Protein AF-A0A4Q1HMB8-F1 (afdb_monomer)

Radius of gyration: 15.94 Å; Cα contacts (8 Å, |Δi|>4): 137; chains: 1; bounding box: 33×17×48 Å

Structure (mmCIF, N/CA/C/O backbone):
data_AF-A0A4Q1HMB8-F1
#
_entry.id   AF-A0A4Q1HMB8-F1
#
loop_
_atom_site.group_PDB
_atom_site.id
_atom_site.type_symbol
_atom_site.label_atom_id
_atom_site.label_alt_id
_atom_site.label_comp_id
_atom_site.label_asym_id
_atom_site.label_entity_id
_atom_site.label_seq_id
_atom_site.pdbx_PDB_ins_code
_atom_site.Cartn_x
_atom_site.Cartn_y
_atom_site.Cartn_z
_atom_site.occupancy
_atom_site.B_iso_or_equiv
_atom_site.auth_seq_id
_atom_site.auth_comp_id
_atom_site.auth_asym_id
_atom_site.auth_atom_id
_atom_site.pdbx_PDB_model_num
ATOM 1 N N . MET A 1 1 ? 10.326 7.677 -30.735 1.00 58.12 1 MET A N 1
ATOM 2 C CA . MET A 1 1 ? 9.826 8.340 -29.512 1.00 58.12 1 MET A CA 1
ATOM 3 C C . MET A 1 1 ? 10.344 7.574 -28.310 1.00 58.12 1 MET A C 1
ATOM 5 O O . MET A 1 1 ? 10.190 6.356 -28.330 1.00 58.12 1 MET A O 1
ATOM 9 N N . PRO A 1 2 ? 10.965 8.240 -27.325 1.00 63.81 2 PRO A N 1
ATOM 10 C CA . PRO A 1 2 ? 11.521 7.565 -26.155 1.00 63.81 2 PRO A CA 1
ATOM 11 C C . PRO A 1 2 ? 10.410 6.892 -25.340 1.00 63.81 2 PRO A C 1
ATOM 13 O O . PRO A 1 2 ? 9.425 7.530 -24.964 1.00 63.81 2 PRO A O 1
ATOM 16 N N . ARG A 1 3 ? 10.549 5.588 -25.078 1.00 89.19 3 ARG A N 1
ATOM 17 C CA . ARG A 1 3 ? 9.566 4.742 -24.374 1.00 89.19 3 ARG A CA 1
ATOM 1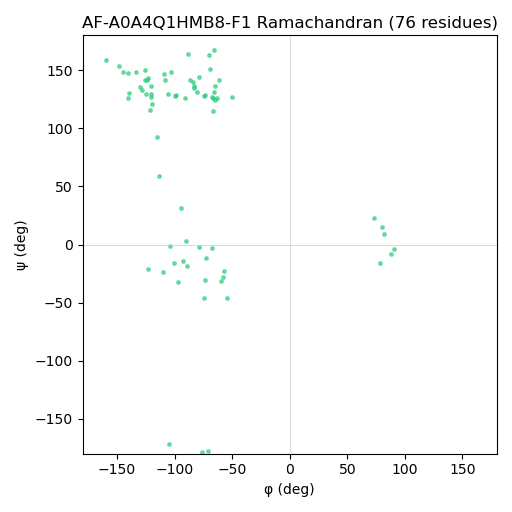8 C C . ARG A 1 3 ? 9.852 4.624 -22.874 1.00 89.19 3 ARG A C 1
ATOM 20 O O . ARG A 1 3 ? 9.540 3.606 -22.256 1.00 89.19 3 ARG A O 1
ATOM 27 N N . LEU A 1 4 ? 10.423 5.665 -22.266 1.00 93.69 4 LEU A N 1
ATOM 28 C CA . LEU A 1 4 ? 10.805 5.661 -20.849 1.00 93.69 4 LEU A CA 1
ATOM 29 C C . LEU A 1 4 ? 9.622 5.300 -19.932 1.00 93.69 4 LEU A C 1
ATOM 31 O O . LEU A 1 4 ? 9.754 4.411 -19.093 1.00 93.69 4 LEU A O 1
ATOM 35 N N . CYS A 1 5 ? 8.457 5.909 -20.169 1.00 94.38 5 CYS A N 1
ATOM 36 C CA . CYS A 1 5 ? 7.231 5.713 -19.384 1.00 94.38 5 CYS A CA 1
ATOM 37 C C . CYS A 1 5 ? 6.328 4.577 -19.906 1.00 94.38 5 CYS A C 1
ATOM 39 O O . CYS A 1 5 ? 5.222 4.365 -19.405 1.00 94.38 5 CYS A O 1
ATOM 41 N N . ALA A 1 6 ? 6.744 3.850 -20.949 1.00 94.44 6 ALA A N 1
ATOM 42 C CA . ALA A 1 6 ? 5.943 2.747 -21.466 1.00 94.44 6 ALA A CA 1
ATOM 43 C C . ALA A 1 6 ? 5.875 1.621 -20.422 1.00 94.44 6 ALA A C 1
ATOM 45 O O . ALA A 1 6 ? 6.909 1.135 -19.946 1.00 94.44 6 ALA A O 1
ATOM 46 N N . GLY A 1 7 ? 4.651 1.213 -20.076 1.00 94.50 7 GLY A N 1
ATOM 47 C CA . GLY A 1 7 ? 4.404 0.176 -19.074 1.00 94.50 7 GLY A CA 1
ATOM 48 C C . GLY A 1 7 ? 4.644 0.619 -17.627 1.00 94.50 7 GLY A C 1
ATOM 49 O O . GLY A 1 7 ? 4.880 -0.239 -16.784 1.00 94.50 7 GLY A O 1
ATOM 50 N N . THR A 1 8 ? 4.587 1.922 -17.318 1.00 96.75 8 THR A N 1
ATOM 51 C CA . THR A 1 8 ? 4.702 2.435 -15.938 1.00 96.75 8 THR A CA 1
ATOM 52 C C . THR A 1 8 ? 3.402 3.083 -15.430 1.00 96.75 8 THR A C 1
ATOM 54 O O . THR A 1 8 ? 3.396 4.275 -15.111 1.00 96.75 8 THR A O 1
ATOM 57 N N . PRO A 1 9 ? 2.269 2.353 -15.381 1.00 97.75 9 PRO A N 1
ATOM 58 C CA . PRO A 1 9 ? 1.009 2.912 -14.900 1.00 97.75 9 PRO A CA 1
ATOM 59 C C . PRO A 1 9 ? 1.038 3.160 -13.386 1.00 97.75 9 PRO A C 1
ATOM 61 O O . PRO A 1 9 ? 1.827 2.569 -12.650 1.00 97.75 9 PRO A O 1
ATOM 64 N N . LYS A 1 10 ? 0.104 3.979 -12.900 1.00 98.31 10 LYS A N 1
ATOM 65 C CA . LYS A 1 10 ? -0.298 3.968 -11.490 1.00 98.31 10 LYS A CA 1
ATOM 66 C C . LYS A 1 10 ? -1.469 3.001 -11.344 1.00 98.31 10 LYS A C 1
ATOM 68 O O . LYS A 1 10 ? -2.460 3.149 -12.054 1.00 98.31 10 LYS A O 1
ATOM 73 N N . ILE A 1 11 ? -1.362 2.038 -10.434 1.00 98.69 11 ILE A N 1
ATOM 74 C CA . ILE A 1 11 ? -2.420 1.053 -10.180 1.00 98.69 11 ILE A CA 1
ATOM 75 C C . ILE A 1 11 ? -2.858 1.175 -8.725 1.00 98.69 11 ILE A C 1
ATOM 77 O O . ILE A 1 11 ? -2.027 1.093 -7.823 1.00 98.69 11 ILE A O 1
ATOM 81 N N . THR A 1 12 ? -4.158 1.332 -8.500 1.00 98.62 12 THR A N 1
ATOM 82 C CA . THR A 1 12 ? -4.764 1.256 -7.168 1.00 98.62 12 THR A CA 1
ATOM 83 C C . THR A 1 12 ? -5.388 -0.122 -6.988 1.00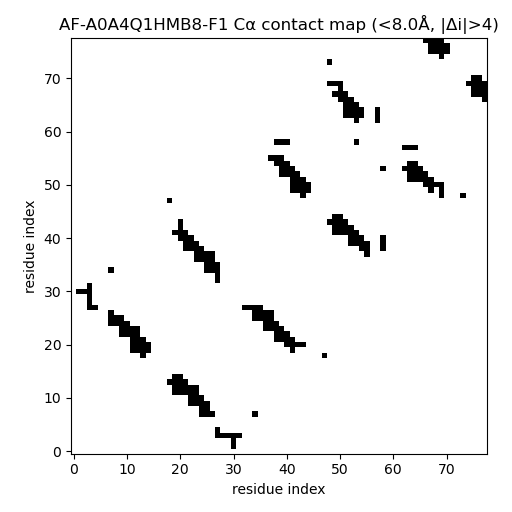 98.62 12 THR A C 1
ATOM 85 O O . THR A 1 12 ? -6.167 -0.564 -7.831 1.00 98.62 12 THR A O 1
ATOM 88 N N . VAL A 1 13 ? -5.042 -0.802 -5.898 1.00 98.69 13 VAL A N 1
ATOM 89 C CA . VAL A 1 13 ? -5.595 -2.107 -5.523 1.00 98.69 13 VAL A CA 1
ATOM 90 C C . VAL A 1 13 ? -6.561 -1.908 -4.371 1.00 98.69 13 VAL A C 1
ATOM 92 O O . VAL A 1 13 ? -6.205 -1.300 -3.359 1.00 98.69 13 VAL A O 1
ATOM 95 N N . ARG A 1 14 ? -7.762 -2.458 -4.529 1.00 98.69 14 ARG A N 1
ATOM 96 C CA . ARG A 1 14 ? -8.829 -2.418 -3.533 1.00 98.69 14 ARG A CA 1
ATOM 97 C C . ARG A 1 14 ? -9.051 -3.788 -2.911 1.00 98.69 14 ARG A C 1
ATOM 99 O O . ARG A 1 14 ? -8.876 -4.798 -3.592 1.00 98.69 14 ARG A O 1
ATOM 106 N N . ASP A 1 15 ? -9.424 -3.817 -1.636 1.00 98.25 15 ASP A N 1
ATOM 107 C CA . ASP A 1 15 ? -9.906 -5.037 -0.987 1.00 98.25 15 ASP A CA 1
ATOM 108 C C . ASP A 1 15 ? -11.357 -5.368 -1.397 1.00 98.25 15 ASP A C 1
ATOM 110 O O . ASP A 1 15 ? -11.986 -4.666 -2.193 1.00 98.25 15 ASP A O 1
ATOM 114 N N . ASN A 1 16 ? -11.912 -6.447 -0.844 1.00 98.25 16 ASN A N 1
ATOM 115 C CA . ASN A 1 16 ? -13.287 -6.888 -1.102 1.00 98.25 16 ASN A CA 1
ATOM 116 C C . ASN A 1 16 ? -14.374 -5.944 -0.547 1.00 98.25 16 ASN A C 1
ATOM 118 O O . ASN A 1 16 ? -15.557 -6.196 -0.767 1.00 98.25 16 ASN A O 1
ATOM 122 N N . ARG A 1 17 ? -13.992 -4.876 0.161 1.00 98.06 17 ARG A N 1
ATOM 123 C CA . ARG A 1 17 ? -14.880 -3.815 0.660 1.00 98.06 17 ARG A CA 1
ATOM 124 C C . ARG A 1 17 ? -14.768 -2.540 -0.180 1.00 98.06 17 ARG A C 1
ATOM 126 O O 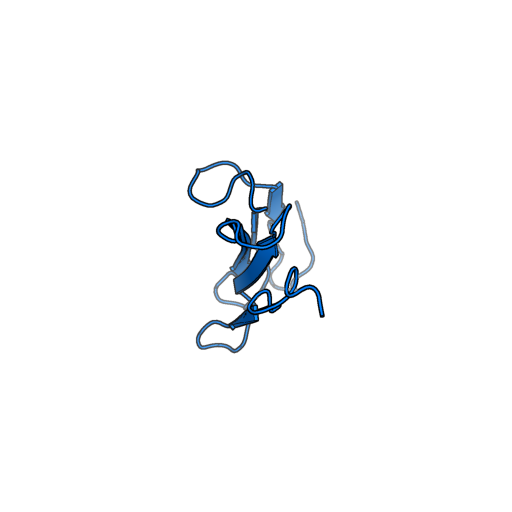. ARG A 1 17 ? -15.458 -1.565 0.096 1.00 98.06 17 ARG A O 1
ATOM 133 N N . GLY A 1 18 ? -13.906 -2.537 -1.200 1.00 98.06 18 GLY A N 1
ATOM 134 C CA . GLY A 1 18 ? -13.648 -1.377 -2.049 1.00 98.06 18 GLY A CA 1
ATOM 135 C C . GLY A 1 18 ? -12.654 -0.375 -1.457 1.00 98.06 18 GLY A C 1
ATOM 136 O O . GLY A 1 18 ? -12.493 0.700 -2.032 1.00 98.06 18 GLY A O 1
ATOM 137 N N . LEU A 1 19 ? -11.979 -0.709 -0.351 1.00 98.44 19 LEU A N 1
ATOM 138 C CA . LEU A 1 19 ? -10.994 0.167 0.282 1.00 98.44 19 LEU A CA 1
ATOM 139 C C . LEU A 1 19 ? -9.643 0.033 -0.409 1.00 98.44 19 LEU A C 1
ATOM 141 O O . LEU A 1 19 ? -9.169 -1.076 -0.655 1.00 98.44 19 LEU A O 1
ATOM 145 N N . ASP A 1 20 ? -9.000 1.164 -0.684 1.00 98.31 20 ASP A N 1
ATOM 146 C CA . ASP A 1 20 ? -7.661 1.189 -1.262 1.00 98.31 20 ASP A CA 1
ATOM 147 C C . ASP A 1 20 ? -6.656 0.619 -0.243 1.00 98.31 20 ASP A C 1
ATOM 149 O O . ASP A 1 20 ? -6.440 1.187 0.831 1.00 98.31 20 ASP A O 1
ATOM 153 N N . VAL A 1 21 ? -6.041 -0.518 -0.580 1.00 98.50 21 VAL A N 1
ATOM 154 C CA . VAL A 1 21 ? -5.070 -1.222 0.279 1.00 98.50 21 VAL A CA 1
ATOM 155 C C . VAL A 1 21 ? -3.653 -1.150 -0.255 1.00 98.50 21 VAL A C 1
ATOM 157 O O . VAL A 1 21 ? -2.703 -1.282 0.516 1.00 98.50 21 VAL A O 1
ATOM 160 N N . ARG A 1 22 ? -3.476 -0.944 -1.567 1.00 98.56 22 ARG A N 1
ATOM 161 C CA . ARG A 1 22 ? -2.155 -0.708 -2.157 1.00 98.56 22 ARG A CA 1
ATOM 162 C C . ARG A 1 22 ? -2.208 0.276 -3.310 1.00 98.56 22 ARG A C 1
ATOM 164 O O . ARG A 1 22 ? -3.164 0.293 -4.080 1.00 98.56 22 ARG A O 1
ATOM 171 N N . THR A 1 23 ? -1.129 1.031 -3.476 1.00 98.69 23 THR A N 1
ATOM 172 C CA . THR A 1 23 ? -0.850 1.775 -4.708 1.00 98.69 23 THR A CA 1
ATOM 173 C C . THR A 1 23 ? 0.465 1.282 -5.290 1.00 98.69 23 THR A C 1
ATOM 175 O O . THR A 1 23 ? 1.502 1.354 -4.636 1.00 98.69 23 THR A O 1
ATOM 178 N N . LEU A 1 24 ? 0.427 0.774 -6.520 1.00 98.62 24 LEU A N 1
ATOM 179 C CA . LEU A 1 24 ? 1.604 0.323 -7.253 1.00 98.62 24 LEU A CA 1
ATOM 180 C C . LEU A 1 24 ? 2.029 1.436 -8.205 1.00 98.62 24 LEU A C 1
ATOM 182 O O . LEU A 1 24 ? 1.231 1.957 -8.992 1.00 98.62 24 LEU A O 1
ATOM 186 N N . ARG A 1 25 ? 3.308 1.780 -8.133 1.00 98.44 25 ARG A N 1
ATOM 187 C CA . ARG A 1 25 ? 3.980 2.746 -9.000 1.00 98.44 25 ARG A CA 1
ATOM 188 C C . ARG A 1 25 ? 5.195 2.066 -9.607 1.00 98.44 25 ARG A C 1
ATOM 190 O O . ARG A 1 25 ? 5.786 1.187 -8.989 1.00 98.44 25 ARG A O 1
ATOM 197 N N . TYR A 1 26 ? 5.575 2.471 -10.808 1.00 98.12 26 TYR A N 1
ATOM 198 C CA . TYR A 1 26 ? 6.729 1.902 -11.494 1.00 98.12 26 TYR A CA 1
ATOM 199 C C . TYR A 1 26 ? 7.682 3.017 -11.882 1.00 98.12 26 TYR A C 1
ATOM 201 O O . TYR A 1 26 ? 7.271 4.014 -12.473 1.00 98.12 26 TYR A O 1
ATOM 209 N N . ASN A 1 27 ? 8.952 2.848 -11.541 1.00 96.31 27 ASN A N 1
ATOM 210 C CA . ASN A 1 27 ? 9.999 3.811 -11.836 1.00 96.31 27 ASN A CA 1
ATOM 211 C C . ASN A 1 27 ? 11.080 3.163 -12.696 1.00 96.31 27 ASN A C 1
ATOM 213 O O . ASN A 1 27 ? 11.493 2.027 -12.461 1.00 96.31 27 ASN A O 1
ATOM 217 N N . ARG A 1 28 ? 11.528 3.901 -13.708 1.00 96.88 28 ARG A N 1
ATOM 218 C CA . ARG A 1 28 ? 12.579 3.495 -14.632 1.00 96.88 28 ARG A CA 1
ATOM 219 C C . ARG A 1 28 ? 13.450 4.718 -14.906 1.00 96.88 28 ARG A C 1
ATOM 221 O O . ARG A 1 28 ? 12.922 5.757 -15.286 1.00 96.88 28 ARG A O 1
ATOM 228 N N . ASN A 1 29 ? 14.761 4.592 -14.708 1.00 95.00 29 ASN A N 1
ATOM 229 C CA . ASN A 1 29 ? 15.693 5.724 -14.816 1.00 95.00 29 ASN A CA 1
ATOM 230 C C . ASN A 1 29 ? 16.254 5.927 -16.231 1.00 95.00 29 ASN A C 1
ATOM 232 O O . ASN A 1 29 ? 16.759 7.000 -16.536 1.00 95.00 29 ASN A O 1
ATOM 236 N N . ALA A 1 30 ? 16.170 4.911 -17.092 1.00 95.00 30 ALA A N 1
ATOM 237 C CA . ALA A 1 30 ? 16.647 4.963 -18.470 1.00 95.00 30 ALA A CA 1
ATOM 238 C C . ALA A 1 30 ? 15.777 4.083 -19.376 1.00 95.00 30 ALA A C 1
ATOM 240 O O . ALA A 1 30 ? 15.180 3.104 -18.924 1.00 95.00 30 ALA A O 1
ATOM 241 N N . GLU A 1 31 ? 15.702 4.412 -20.663 1.00 92.69 31 GLU A N 1
ATOM 242 C CA . GLU A 1 31 ? 15.006 3.572 -21.639 1.00 92.69 31 GLU A CA 1
ATOM 243 C C . GLU A 1 31 ? 15.662 2.183 -21.729 1.00 92.69 31 GLU A C 1
ATOM 245 O O . GLU A 1 31 ? 16.875 2.046 -21.601 1.00 92.69 31 GLU A O 1
ATOM 250 N N . GLY A 1 32 ? 14.850 1.133 -21.880 1.00 90.06 32 GLY A N 1
ATOM 251 C CA . GLY A 1 32 ? 15.322 -0.258 -21.901 1.00 90.06 32 GLY A CA 1
ATOM 252 C C . GLY A 1 32 ? 15.636 -0.869 -20.528 1.00 90.06 32 GLY A C 1
ATOM 253 O O . GLY A 1 32 ? 15.687 -2.091 -20.418 1.00 90.06 32 GLY A O 1
ATOM 254 N N . ALA A 1 33 ? 15.777 -0.070 -19.464 1.00 95.06 33 ALA A N 1
ATOM 255 C CA . ALA A 1 33 ? 15.962 -0.603 -18.115 1.00 95.06 33 ALA A CA 1
ATOM 256 C C . ALA A 1 33 ? 14.689 -1.292 -17.587 1.00 95.06 33 ALA A C 1
ATOM 258 O O . ALA A 1 33 ? 13.558 -0.914 -17.911 1.00 95.06 33 ALA A O 1
ATOM 259 N N . VAL A 1 34 ? 14.857 -2.279 -16.706 1.00 94.88 34 VAL A N 1
ATOM 260 C CA . VAL A 1 34 ? 13.727 -2.898 -15.999 1.00 94.88 34 VAL A CA 1
ATOM 261 C C . VAL A 1 34 ? 13.087 -1.863 -15.074 1.00 94.88 34 VAL A C 1
ATOM 263 O O . VAL A 1 34 ? 13.776 -1.172 -14.325 1.00 94.88 34 VAL A O 1
ATOM 266 N N . ALA A 1 35 ? 11.760 -1.735 -15.134 1.00 96.75 35 ALA A N 1
ATOM 267 C CA . ALA A 1 35 ? 11.044 -0.843 -14.232 1.00 96.75 35 ALA A CA 1
ATOM 268 C C . ALA A 1 35 ? 10.982 -1.463 -12.832 1.00 96.75 35 ALA A C 1
ATOM 270 O O . ALA A 1 35 ? 10.537 -2.600 -12.665 1.00 96.75 35 ALA A O 1
ATOM 271 N N . ARG A 1 36 ? 11.394 -0.701 -11.821 1.00 97.56 36 ARG A N 1
ATOM 272 C CA . ARG A 1 36 ? 11.251 -1.086 -10.421 1.00 97.56 36 ARG A CA 1
ATOM 273 C C . ARG A 1 36 ? 9.832 -0.786 -9.957 1.00 97.56 36 ARG A C 1
ATOM 275 O O . ARG A 1 36 ? 9.338 0.321 -10.163 1.00 97.56 36 ARG A O 1
ATOM 282 N N . GLN A 1 37 ? 9.195 -1.763 -9.320 1.00 98.00 37 GLN A N 1
ATOM 283 C CA . GLN A 1 37 ? 7.896 -1.582 -8.682 1.00 98.00 37 GLN A CA 1
ATOM 284 C C . GLN A 1 37 ? 8.072 -0.980 -7.283 1.00 98.00 37 GLN A C 1
ATOM 286 O O . GLN A 1 37 ? 8.932 -1.399 -6.510 1.00 98.00 37 GLN A O 1
ATOM 291 N N . TYR A 1 38 ? 7.223 -0.012 -6.969 1.00 98.44 38 TYR A N 1
ATOM 292 C CA . TYR A 1 38 ? 7.079 0.630 -5.675 1.00 98.44 38 TYR A CA 1
ATOM 293 C C . TYR A 1 38 ? 5.655 0.418 -5.183 1.00 98.44 38 TYR A C 1
ATOM 295 O O . TYR A 1 38 ? 4.706 0.671 -5.925 1.00 98.44 38 TYR A O 1
ATOM 303 N N . VAL A 1 39 ? 5.515 -0.051 -3.946 1.00 98.62 39 VAL A N 1
ATOM 304 C CA . VAL A 1 39 ? 4.218 -0.380 -3.357 1.00 98.62 39 VAL A CA 1
ATOM 305 C C . VAL A 1 39 ? 4.020 0.444 -2.097 1.00 98.62 39 VAL A C 1
ATOM 307 O O . VAL A 1 39 ? 4.757 0.281 -1.132 1.00 98.62 39 VAL A O 1
ATOM 310 N N . ASP A 1 40 ? 3.020 1.317 -2.110 1.00 98.56 40 ASP A N 1
ATOM 311 C CA . ASP A 1 40 ? 2.434 1.838 -0.877 1.00 98.56 40 ASP A CA 1
ATOM 312 C C . ASP A 1 40 ? 1.392 0.842 -0.390 1.00 98.56 40 ASP A C 1
ATOM 314 O O . ASP A 1 40 ? 0.622 0.325 -1.206 1.00 98.56 40 ASP A O 1
ATOM 318 N N . ALA A 1 41 ? 1.328 0.608 0.914 1.00 98.44 41 ALA A N 1
ATOM 319 C CA . ALA A 1 41 ? 0.317 -0.231 1.536 1.00 98.44 41 ALA A CA 1
ATOM 320 C C . ALA A 1 41 ? -0.449 0.542 2.612 1.00 98.44 41 ALA A C 1
ATOM 322 O O . ALA A 1 41 ? 0.119 1.367 3.326 1.00 98.44 41 ALA A O 1
ATOM 323 N N . GLN A 1 42 ? -1.743 0.258 2.710 1.00 98.31 42 GLN A N 1
ATOM 324 C CA . GLN A 1 42 ? -2.651 0.756 3.736 1.00 98.31 42 GLN A CA 1
ATOM 325 C C . GLN A 1 42 ? -3.364 -0.447 4.346 1.00 98.31 42 GLN A C 1
ATOM 327 O O . GLN A 1 42 ? -3.857 -1.314 3.617 1.00 98.31 42 GLN A O 1
ATOM 332 N N . ALA A 1 43 ? -3.422 -0.503 5.671 1.00 97.94 43 ALA A N 1
ATOM 333 C CA . ALA A 1 43 ? -4.224 -1.485 6.384 1.00 97.94 43 ALA A CA 1
ATOM 334 C C . ALA A 1 43 ? -5.430 -0.796 7.013 1.00 97.94 43 ALA A C 1
ATOM 336 O O . ALA A 1 43 ? -5.317 0.309 7.545 1.00 97.94 43 ALA A O 1
ATOM 337 N N . HIS A 1 44 ? -6.569 -1.483 6.988 1.00 98.56 44 HIS A N 1
ATOM 338 C CA . HIS A 1 44 ? -7.825 -0.998 7.550 1.00 98.56 44 HIS A CA 1
ATOM 339 C C . HIS A 1 44 ? -8.381 -2.014 8.542 1.00 98.56 44 HIS A C 1
ATOM 341 O O . HIS A 1 44 ? -8.319 -3.219 8.284 1.00 98.56 44 HIS A O 1
ATOM 347 N N . ASN A 1 45 ? -8.956 -1.549 9.650 1.00 97.56 45 ASN A N 1
ATOM 348 C CA . ASN A 1 45 ? -9.652 -2.415 10.606 1.00 97.56 45 ASN A CA 1
ATOM 349 C C . ASN A 1 45 ? -10.991 -2.933 10.039 1.00 97.56 45 ASN A C 1
ATOM 351 O O . ASN A 1 45 ? -11.357 -2.643 8.898 1.00 97.56 45 ASN A O 1
ATOM 355 N N . ALA A 1 46 ? -11.747 -3.698 10.832 1.00 97.19 46 ALA A N 1
ATOM 356 C CA . ALA A 1 46 ? -13.037 -4.261 10.419 1.00 97.19 46 ALA A CA 1
ATOM 357 C C . ALA A 1 46 ? -14.081 -3.195 10.028 1.00 97.19 46 ALA A C 1
ATOM 359 O O . ALA A 1 46 ? -14.869 -3.432 9.116 1.00 97.19 46 ALA A O 1
ATOM 360 N N . LEU A 1 47 ? -14.037 -2.013 10.656 1.00 97.31 47 LEU A N 1
ATOM 361 C CA . LEU A 1 47 ? -14.904 -0.867 10.349 1.00 97.31 47 LEU A CA 1
ATOM 362 C C . LEU A 1 47 ? -14.454 -0.084 9.103 1.00 97.31 47 LEU A C 1
ATOM 364 O O . LEU A 1 47 ? -15.107 0.881 8.718 1.00 97.31 47 LEU A O 1
ATOM 368 N N . GLY A 1 48 ? -13.343 -0.477 8.474 1.00 97.94 48 GLY A N 1
ATOM 369 C CA . GLY A 1 48 ? -12.791 0.195 7.298 1.00 97.94 48 GLY A CA 1
ATOM 370 C C . GLY A 1 48 ? -11.986 1.455 7.616 1.00 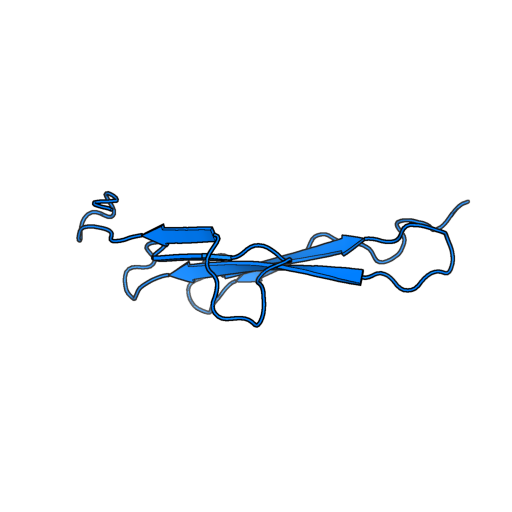97.94 48 GLY A C 1
ATOM 371 O O . GLY A 1 48 ? -11.721 2.247 6.718 1.00 97.94 48 GLY A O 1
ATOM 372 N N . GLN A 1 49 ? -11.601 1.655 8.876 1.00 98.00 49 GLN A N 1
ATOM 373 C CA . GLN A 1 49 ? -10.784 2.791 9.298 1.00 98.00 49 GLN A CA 1
ATOM 374 C C . GLN A 1 49 ? -9.296 2.451 9.134 1.00 98.00 49 GLN A C 1
ATOM 376 O O . GLN A 1 49 ? -8.907 1.318 9.448 1.00 98.00 49 GLN A O 1
ATOM 381 N N . PRO A 1 50 ? -8.452 3.404 8.707 1.00 97.00 50 PRO A N 1
ATOM 382 C CA . PRO A 1 50 ? -7.024 3.166 8.542 1.00 97.00 50 PRO A CA 1
ATOM 383 C C . PRO A 1 50 ? -6.365 2.869 9.893 1.00 97.00 50 PRO A C 1
ATOM 385 O O . PRO A 1 50 ? -6.629 3.544 10.886 1.00 97.00 50 PRO A O 1
ATOM 388 N N . VAL A 1 51 ? -5.487 1.867 9.920 1.00 98.19 51 VAL A N 1
ATOM 389 C CA . VAL A 1 51 ? -4.709 1.480 11.114 1.00 98.19 51 VAL A CA 1
ATOM 390 C C . VAL A 1 51 ? -3.208 1.509 10.884 1.00 98.19 51 VAL A C 1
ATOM 392 O O . VAL A 1 51 ? -2.446 1.625 11.839 1.00 98.19 51 VAL A O 1
ATOM 395 N N . SER A 1 52 ? -2.753 1.438 9.635 1.00 98.25 52 SER A N 1
ATOM 396 C CA . SER A 1 52 ? -1.351 1.678 9.317 1.00 98.25 52 SER A CA 1
ATOM 397 C C . SER A 1 52 ? -1.140 2.043 7.860 1.00 98.25 52 SER A C 1
ATOM 399 O O . SER A 1 52 ? -1.954 1.727 6.988 1.00 98.25 52 SER A O 1
ATOM 401 N N . SER A 1 53 ? -0.004 2.686 7.609 1.00 98.12 53 SER A N 1
ATOM 402 C CA . SER A 1 53 ? 0.509 2.909 6.267 1.00 98.12 53 SER A CA 1
ATOM 403 C C . SER A 1 53 ? 1.990 2.572 6.177 1.00 98.12 53 SER A C 1
ATOM 405 O O . SER A 1 53 ? 2.751 2.718 7.139 1.00 98.12 53 SER A O 1
ATOM 407 N N . GLN A 1 54 ? 2.394 2.115 4.999 1.00 98.50 54 GLN A N 1
ATOM 408 C CA . GLN A 1 54 ? 3.762 1.725 4.704 1.00 98.50 54 GLN A CA 1
ATOM 409 C C . GLN A 1 54 ? 4.142 2.195 3.301 1.00 98.50 54 GLN A C 1
ATOM 411 O O . GLN A 1 54 ? 3.407 1.967 2.339 1.00 98.50 54 GLN A O 1
ATOM 416 N N . ASP A 1 55 ? 5.287 2.856 3.195 1.00 98.19 55 ASP A N 1
ATOM 417 C CA . ASP A 1 55 ? 5.869 3.320 1.947 1.00 98.19 55 ASP A CA 1
ATOM 418 C C . ASP A 1 55 ? 6.762 2.232 1.313 1.00 98.19 55 ASP A C 1
ATOM 420 O O . ASP A 1 55 ? 7.172 1.277 1.988 1.00 98.19 55 ASP A O 1
ATOM 424 N N . PRO A 1 56 ? 7.108 2.368 0.020 1.00 98.25 56 PRO A N 1
ATOM 425 C CA . PRO A 1 56 ? 7.836 1.346 -0.730 1.00 98.25 56 PRO A CA 1
ATOM 426 C C . PRO A 1 56 ? 9.191 0.928 -0.153 1.00 98.25 56 PRO A C 1
ATOM 428 O O . PRO A 1 56 ? 9.673 -0.152 -0.486 1.00 98.25 56 PRO A O 1
ATOM 431 N N . ARG A 1 57 ? 9.838 1.767 0.664 1.00 97.31 57 ARG A N 1
ATOM 432 C CA . ARG A 1 57 ? 11.135 1.456 1.288 1.00 97.31 57 ARG A CA 1
ATOM 433 C C . ARG A 1 57 ? 10.991 0.444 2.414 1.00 97.31 57 ARG A C 1
ATOM 435 O O . ARG A 1 57 ? 11.927 -0.309 2.662 1.00 97.31 57 ARG A O 1
ATOM 442 N N . PHE A 1 58 ? 9.847 0.451 3.091 1.00 97.81 58 PHE A N 1
ATOM 443 C CA . PHE A 1 58 ? 9.563 -0.461 4.191 1.00 97.81 58 PHE A CA 1
ATOM 444 C C . PHE A 1 58 ? 8.684 -1.640 3.771 1.00 97.81 58 PHE A C 1
ATOM 446 O O . PHE A 1 58 ? 8.647 -2.639 4.486 1.00 97.81 58 PHE A O 1
ATOM 453 N N . PHE A 1 59 ? 8.018 -1.553 2.613 1.00 96.62 59 PHE A N 1
ATOM 454 C CA . PHE A 1 59 ? 7.137 -2.598 2.095 1.00 96.62 59 PHE A CA 1
ATOM 455 C C . PHE A 1 59 ? 7.787 -3.992 2.089 1.00 96.62 59 PHE A C 1
ATOM 457 O O . PHE A 1 59 ? 8.870 -4.189 1.542 1.00 96.62 59 PHE A O 1
ATOM 464 N N . GLY A 1 60 ? 7.097 -4.967 2.690 1.00 92.12 60 GLY A N 1
ATOM 465 C CA . GLY A 1 60 ? 7.589 -6.340 2.876 1.00 92.12 60 GLY A CA 1
ATOM 466 C C . GLY A 1 60 ? 8.395 -6.563 4.164 1.00 92.12 60 GLY A C 1
ATOM 467 O O . GLY A 1 60 ? 8.694 -7.709 4.491 1.00 92.12 60 GLY A O 1
ATOM 468 N N . GLY A 1 61 ? 8.714 -5.498 4.905 1.00 95.06 61 GLY A N 1
ATOM 469 C CA . GLY A 1 61 ? 9.287 -5.546 6.251 1.00 95.06 61 GLY A CA 1
ATOM 470 C C . GLY A 1 61 ? 8.273 -5.202 7.349 1.00 95.06 61 GLY A C 1
ATOM 471 O O . GLY A 1 61 ? 7.078 -5.050 7.093 1.00 95.06 61 GLY A O 1
ATOM 472 N N . SER A 1 62 ? 8.763 -5.054 8.583 1.00 94.94 62 SER A N 1
ATOM 473 C CA . SER A 1 62 ? 7.954 -4.752 9.776 1.00 94.94 62 SER A CA 1
ATOM 474 C C . SER A 1 62 ? 7.820 -3.259 10.100 1.00 94.94 62 SER A C 1
ATOM 476 O O . SER A 1 62 ? 6.970 -2.888 10.905 1.00 94.94 62 SER A O 1
ATOM 478 N N . THR A 1 63 ? 8.638 -2.391 9.497 1.00 97.94 63 THR A N 1
ATOM 479 C CA . THR A 1 63 ? 8.602 -0.946 9.762 1.00 97.94 63 THR A CA 1
ATOM 480 C C . THR A 1 63 ? 7.375 -0.306 9.121 1.00 97.94 63 THR A C 1
ATOM 482 O O . THR A 1 63 ? 7.146 -0.463 7.925 1.00 97.94 63 THR A O 1
ATOM 485 N N . LEU A 1 64 ? 6.609 0.460 9.891 1.00 98.19 64 LEU A N 1
ATOM 486 C CA . LEU A 1 64 ? 5.483 1.249 9.393 1.00 98.19 64 LEU A CA 1
ATOM 487 C C . LEU A 1 64 ? 5.881 2.721 9.284 1.00 98.19 64 LEU A C 1
ATOM 489 O O . LEU A 1 64 ? 6.684 3.212 10.076 1.00 98.19 64 LEU A O 1
ATOM 493 N N . ASN A 1 65 ? 5.298 3.435 8.323 1.00 98.12 65 ASN A N 1
ATOM 494 C CA . ASN A 1 65 ? 5.405 4.893 8.277 1.00 98.12 65 ASN A CA 1
ATOM 495 C C . ASN A 1 65 ? 4.533 5.527 9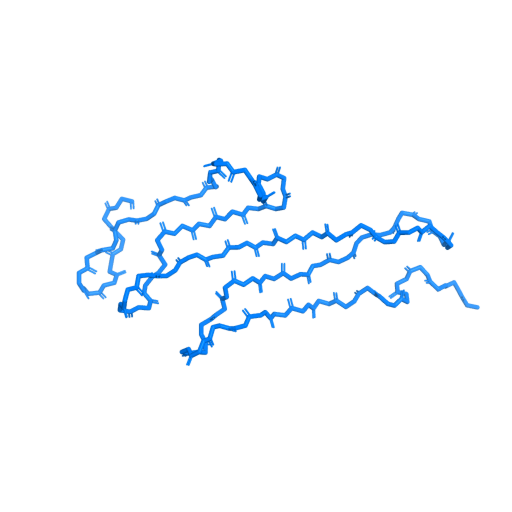.347 1.00 98.12 65 ASN A C 1
ATOM 497 O O . ASN A 1 65 ? 4.969 6.433 10.049 1.00 98.12 65 ASN A O 1
ATOM 501 N N . PHE A 1 66 ? 3.300 5.035 9.441 1.00 97.94 66 PHE A N 1
ATOM 502 C CA . PHE A 1 66 ? 2.326 5.476 10.418 1.00 97.94 66 PHE A CA 1
ATOM 503 C C . PHE A 1 66 ? 1.541 4.279 10.936 1.00 97.94 66 PHE A C 1
ATOM 505 O O . PHE A 1 66 ? 1.268 3.327 10.198 1.00 97.94 66 PHE A O 1
ATOM 512 N N . GLN A 1 67 ? 1.145 4.373 12.196 1.00 98.06 67 GLN A N 1
ATOM 513 C CA . GLN A 1 67 ? 0.221 3.469 12.855 1.00 98.06 67 GLN A CA 1
ATOM 514 C C . GLN A 1 67 ? -0.834 4.330 13.541 1.00 98.06 67 GLN A C 1
ATOM 516 O O . GLN A 1 67 ? -0.479 5.329 14.157 1.00 98.06 67 GLN A O 1
ATOM 521 N N . TYR A 1 68 ? -2.101 3.948 13.405 1.00 97.62 68 TYR A N 1
ATOM 522 C CA . TYR A 1 68 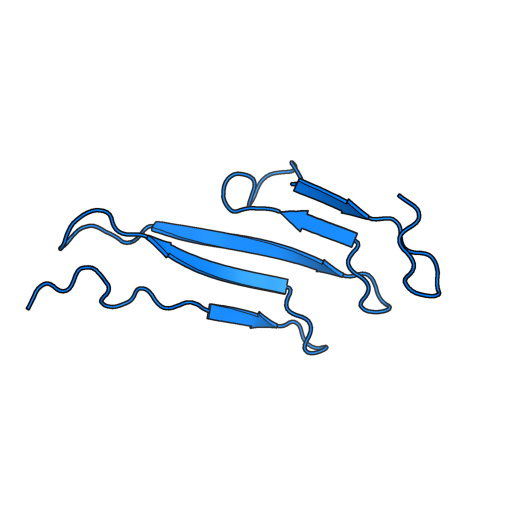? -3.239 4.706 13.906 1.00 97.62 68 TYR A CA 1
ATOM 523 C C . TYR A 1 68 ? -4.089 3.853 14.842 1.00 97.62 68 TYR A C 1
ATOM 525 O O . TYR A 1 68 ? -4.345 2.676 14.572 1.00 97.62 68 TYR A O 1
ATOM 533 N N . THR A 1 69 ? -4.591 4.478 15.901 1.00 97.94 69 THR A N 1
ATOM 534 C CA . THR A 1 69 ? -5.603 3.922 16.802 1.00 97.94 69 THR A CA 1
ATOM 535 C C . THR A 1 69 ? -6.873 4.768 16.697 1.00 97.94 69 THR A C 1
ATOM 537 O O . THR A 1 69 ? -6.991 5.790 17.375 1.00 97.94 69 THR A O 1
ATOM 540 N N . PRO A 1 70 ? -7.827 4.405 15.822 1.00 97.81 70 PRO A N 1
ATOM 541 C CA . PRO A 1 70 ? -9.077 5.142 15.697 1.00 97.81 70 PRO A CA 1
ATOM 542 C C . PRO A 1 70 ? -10.064 4.785 16.819 1.00 97.81 70 PRO A C 1
ATOM 544 O O . PRO A 1 70 ? -10.183 3.630 17.230 1.00 97.81 70 PRO A O 1
ATOM 547 N N . ALA A 1 71 ? -10.828 5.775 17.276 1.00 97.56 71 ALA A N 1
ATOM 548 C CA . ALA A 1 71 ? -12.060 5.560 18.025 1.00 97.56 71 ALA A CA 1
ATOM 549 C C . ALA A 1 71 ? -13.121 4.881 17.140 1.00 97.56 71 ALA A C 1
ATOM 551 O O . ALA A 1 71 ? -13.026 4.886 15.913 1.00 97.56 71 ALA A O 1
ATOM 552 N N . LEU A 1 72 ? -14.207 4.379 17.741 1.00 97.00 72 LEU A N 1
ATOM 553 C CA . LEU A 1 72 ? -15.322 3.791 16.979 1.00 97.00 72 LEU A CA 1
ATOM 554 C C . LEU A 1 72 ? -15.945 4.774 15.972 1.00 97.00 72 LEU A C 1
ATOM 556 O O . LEU A 1 72 ? -16.427 4.350 14.927 1.00 97.00 72 LEU A O 1
ATOM 560 N N . SER A 1 73 ? -15.877 6.081 16.244 1.00 96.62 73 SER A N 1
ATOM 561 C CA . SER A 1 73 ? -16.306 7.147 15.328 1.00 96.62 73 SER A CA 1
ATOM 562 C C . 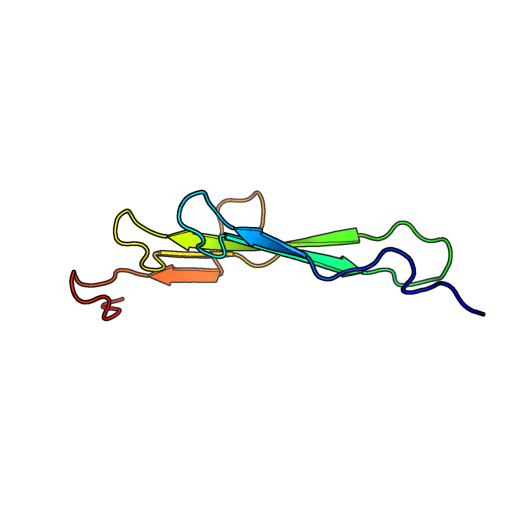SER A 1 73 ? -15.370 7.368 14.131 1.00 96.62 73 SER A C 1
ATOM 564 O O . SER A 1 73 ? -15.729 8.095 13.210 1.00 96.62 73 SER A O 1
ATOM 566 N N . GLY A 1 74 ? -14.170 6.780 14.136 1.00 94.44 74 GLY A N 1
ATOM 567 C CA . GLY A 1 74 ? -13.124 6.983 13.128 1.00 94.44 74 GLY A CA 1
ATOM 568 C C . GLY A 1 74 ? -12.155 8.121 13.445 1.00 94.44 74 GLY A C 1
ATOM 569 O O . GLY A 1 74 ? -11.177 8.298 12.723 1.00 94.44 74 GLY A O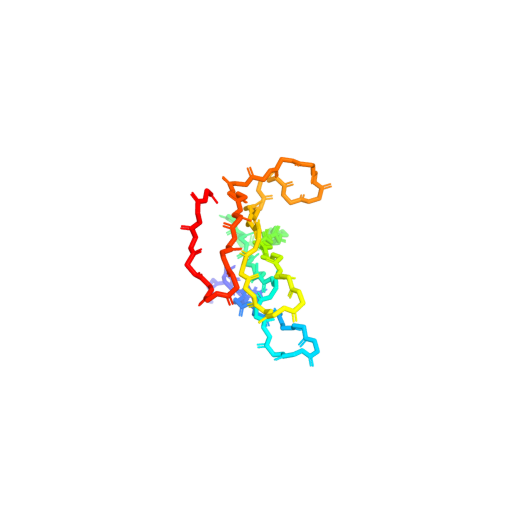 1
ATOM 570 N N . GLN A 1 75 ? -12.380 8.866 14.530 1.00 96.75 75 GLN A N 1
ATOM 571 C CA . GLN A 1 75 ? -11.430 9.870 15.002 1.00 96.75 75 GLN A CA 1
ATOM 572 C C . GLN A 1 75 ? -10.132 9.192 15.457 1.00 96.75 75 GLN A C 1
ATOM 574 O O . GLN A 1 75 ? -10.161 8.329 16.331 1.00 96.75 75 GLN A O 1
ATOM 579 N N . VAL A 1 76 ? -8.997 9.599 14.891 1.00 95.94 76 VAL A N 1
ATOM 580 C CA . VAL A 1 76 ? -7.676 9.106 15.304 1.00 95.94 76 VAL A CA 1
ATOM 581 C C . VAL A 1 76 ? -7.372 9.596 16.720 1.00 95.94 76 VAL A C 1
ATOM 583 O O . VAL A 1 76 ? -7.467 10.791 16.997 1.00 95.94 76 VAL A O 1
ATOM 586 N N . LEU A 1 77 ? -7.025 8.666 17.608 1.00 95.94 77 LEU A N 1
ATOM 587 C CA . LEU A 1 77 ? -6.634 8.952 18.990 1.00 95.94 77 LEU A CA 1
ATOM 588 C C . LEU A 1 77 ? -5.114 9.014 19.151 1.00 95.94 77 LEU A C 1
ATOM 590 O O . LEU A 1 77 ? -4.617 9.766 19.987 1.00 95.94 77 LEU A O 1
ATOM 594 N N . GLN A 1 78 ? -4.400 8.213 18.359 1.00 87.25 78 GLN A N 1
ATOM 595 C CA . GLN A 1 78 ? -2.946 8.087 18.344 1.00 87.25 78 GLN A CA 1
ATOM 596 C C . GLN A 1 78 ? -2.483 7.620 16.971 1.00 87.25 78 GLN A C 1
ATOM 598 O O . GLN A 1 78 ? -3.230 6.811 16.372 1.00 87.25 78 GLN A O 1
#

Foldseek 3Di:
DQCQCPPFDWDFDADPVRAGAKIWGWHGDGGPDDTDIWIKGWDADPLRATAFIDTRVCPPHDDTPDGFDADPVNHTPD

Secondary structure (DSSP, 8-state):
---TTTT---EEEE-TTS-EEEEEEEE-SSTTSPPEEEEEEEEE-TTS-EEEEE-TTTTTSS--SEE--B-TTS-B--

Organism: NCBI:txid1750518

Mean predicted aligned error: 3.26 Å

Solvent-accessible surface area (backbone atoms only — not comparable to full-atom values): 4710 Å² total; per-residue (Å²): 130,90,59,53,69,65,94,44,61,81,45,79,40,58,50,100,83,68,48,74,32,34,40,39,38,45,48,52,96,47,69,92,52,79,65,46,80,36,42,36,40,41,44,58,50,96,89,67,42,66,36,34,34,26,47,50,91,33,54,95,62,88,59,62,76,44,67,41,46,54,44,97,87,56,52,72,75,77

pLDDT: mean 95.98, std 6.11, range [58.12, 98.69]

Nearest PDB structures (foldseek):
  6l7i-assembly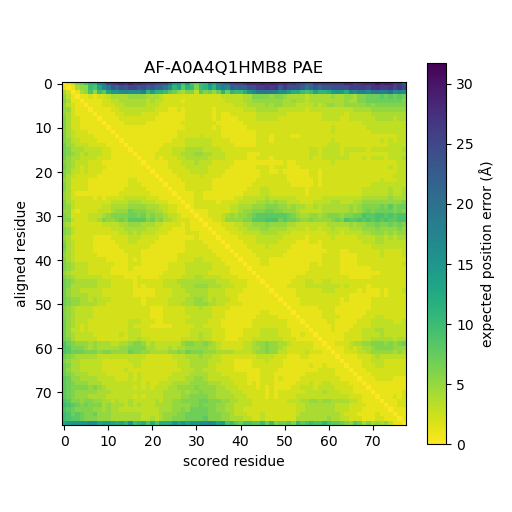1_G  TM=9.389E-01  e=8.969E-05  Photorhabdus luminescens
  6sup-assembly1_A  TM=9.439E-01  e=4.887E-03  Photorhabdus luminescens
  6h6g-assembly1_A  TM=9.096E-01  e=3.901E-03  Photorhabdus luminescens
  6suq-assembly1_A  TM=9.316E-01  e=8.581E-03  Photorhabdus luminescens
  4o9x-assembly1_A  TM=9.136E-01  e=7.667E-03  Photorhabdus luminescens

Sequence (78 aa):
MPRLCAGTPKITVRDNRGLDVRTLRYNRNAEGAVARQYVDAQAHNALGQPVSSQDPRFFGGSTLNFQYTPALSGQVLQ